Protein AF-A0A3D3L1F2-F1 (afdb_monomer_lite)

Foldseek 3Di:
DPDPDDPCPPPDDPDADQWDDDPNRTQHHRRDGDDDDDDDPPDPDVDD

Sequence (48 aa):
TMGRNSPFAGLELPGQVVATFYKGHPTVLDGKLNTPYREPAASAAGAS

Radius of gyration: 17.3 Å; chains: 1; bounding box: 32×24×52 Å

Structure (mmCIF, N/CA/C/O backbone):
data_AF-A0A3D3L1F2-F1
#
_entry.id   AF-A0A3D3L1F2-F1
#
loop_
_atom_site.group_PDB
_atom_site.id
_atom_site.type_symbol
_atom_site.label_atom_id
_atom_site.label_alt_id
_atom_site.label_comp_id
_atom_site.label_asym_id
_atom_site.label_entity_id
_atom_site.label_seq_id
_atom_site.pdbx_PDB_ins_code
_atom_site.Cartn_x
_atom_site.Cartn_y
_atom_site.Cartn_z
_atom_site.occupancy
_atom_site.B_iso_or_equiv
_atom_site.auth_seq_id
_atom_site.auth_comp_id
_atom_site.auth_asym_id
_atom_site.auth_atom_id
_atom_site.pdbx_PDB_model_num
ATOM 1 N N . THR A 1 1 ? 13.062 10.434 6.487 1.00 55.62 1 THR A N 1
ATOM 2 C CA . THR A 1 1 ? 12.233 10.703 7.680 1.00 55.62 1 THR A CA 1
ATOM 3 C C . THR A 1 1 ? 10.789 10.439 7.338 1.00 55.62 1 THR A C 1
ATOM 5 O O . THR A 1 1 ? 10.324 10.984 6.348 1.00 55.62 1 THR A O 1
ATOM 8 N N . MET A 1 2 ? 10.102 9.586 8.098 1.00 70.81 2 MET A N 1
ATOM 9 C CA . MET A 1 2 ? 8.656 9.395 7.937 1.00 70.81 2 MET A CA 1
ATOM 10 C C . MET A 1 2 ? 7.949 10.711 8.287 1.00 70.81 2 MET A C 1
ATOM 12 O O . MET A 1 2 ? 8.271 11.333 9.305 1.00 70.81 2 MET A O 1
ATOM 16 N N . GLY A 1 3 ? 7.047 11.173 7.420 1.00 75.50 3 GLY A N 1
ATOM 17 C CA . GLY A 1 3 ? 6.263 12.381 7.667 1.00 75.50 3 GLY A CA 1
ATOM 18 C C . GLY A 1 3 ? 5.429 12.208 8.935 1.00 75.50 3 GLY A C 1
ATOM 19 O O . GLY A 1 3 ? 4.652 11.267 9.038 1.00 75.50 3 GLY A O 1
ATOM 20 N N . ARG A 1 4 ? 5.613 13.098 9.917 1.00 83.00 4 ARG A N 1
ATOM 21 C CA . ARG A 1 4 ? 4.929 13.024 11.222 1.00 83.00 4 ARG A CA 1
ATOM 22 C C . ARG A 1 4 ? 3.510 13.603 11.213 1.00 83.00 4 ARG A C 1
ATOM 24 O O . ARG A 1 4 ? 2.794 13.435 12.189 1.00 83.00 4 ARG A O 1
ATOM 31 N N . ASN A 1 5 ? 3.111 14.281 10.136 1.00 88.25 5 ASN A N 1
ATOM 32 C CA . ASN A 1 5 ? 1.826 14.968 10.030 1.00 88.25 5 ASN A CA 1
ATOM 33 C C . ASN A 1 5 ? 0.893 14.233 9.060 1.00 88.25 5 ASN A C 1
ATOM 35 O O . ASN A 1 5 ? 0.723 14.650 7.915 1.00 88.25 5 ASN A O 1
ATOM 39 N N . SER A 1 6 ? 0.351 13.096 9.495 1.00 87.56 6 SER A N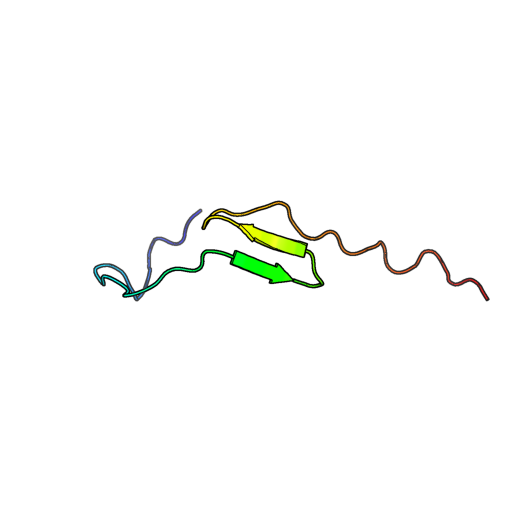 1
ATOM 40 C CA . SER A 1 6 ? -0.675 12.401 8.719 1.00 87.56 6 SER A CA 1
ATOM 41 C C . SER A 1 6 ? -2.032 13.069 8.962 1.00 87.56 6 SER A C 1
ATOM 43 O O . SER A 1 6 ? -2.455 13.120 10.118 1.00 87.56 6 SER A O 1
ATOM 45 N N . PRO A 1 7 ? -2.761 13.515 7.922 1.00 90.25 7 PRO A N 1
ATOM 46 C CA . PRO A 1 7 ? -4.133 14.008 8.079 1.00 90.25 7 PRO A CA 1
ATOM 47 C C . PRO A 1 7 ? -5.108 12.917 8.557 1.00 90.25 7 PRO A C 1
ATOM 49 O O . PRO A 1 7 ? -6.230 13.226 8.939 1.00 90.25 7 PRO A O 1
ATOM 52 N N . PHE A 1 8 ? -4.682 11.649 8.555 1.00 89.62 8 PHE A N 1
ATOM 53 C CA . PHE A 1 8 ? -5.454 10.502 9.035 1.00 89.62 8 PHE A CA 1
ATOM 54 C C . PHE A 1 8 ? -5.014 10.022 10.428 1.00 89.62 8 PHE A C 1
ATOM 56 O O . PHE A 1 8 ? -5.365 8.919 10.844 1.00 89.62 8 PHE A O 1
ATOM 63 N N . ALA A 1 9 ? -4.203 10.803 11.150 1.00 90.69 9 ALA A N 1
ATOM 64 C CA . ALA A 1 9 ? -3.771 10.440 12.496 1.00 90.69 9 ALA A CA 1
ATOM 65 C C . ALA A 1 9 ? -4.981 10.268 13.439 1.00 90.69 9 ALA A C 1
ATOM 67 O O . ALA A 1 9 ? -5.814 11.163 13.552 1.00 90.69 9 ALA A O 1
ATOM 68 N N . GLY A 1 10 ? -5.063 9.118 14.120 1.00 92.12 10 GLY A N 1
ATOM 69 C CA . GLY A 1 10 ? -6.154 8.790 15.050 1.00 92.12 10 GLY A CA 1
ATOM 70 C C . GLY A 1 10 ? -7.392 8.148 14.412 1.00 92.12 10 GLY A C 1
ATOM 71 O O . GLY A 1 10 ? -8.335 7.837 15.134 1.00 92.12 10 GLY A O 1
ATOM 72 N N . LEU A 1 11 ? -7.397 7.926 13.094 1.00 94.50 11 LEU A N 1
ATOM 73 C CA . LEU A 1 11 ? -8.475 7.217 12.403 1.00 94.50 11 LEU A CA 1
ATOM 74 C C . LEU A 1 11 ? -8.118 5.739 12.215 1.00 94.50 11 LEU A C 1
ATOM 76 O O . LEU A 1 11 ? -7.055 5.416 11.685 1.00 94.50 11 LEU A O 1
ATOM 80 N N . GLU A 1 12 ? -9.030 4.846 12.601 1.00 94.19 12 GLU A N 1
ATOM 81 C CA . GLU A 1 12 ? -8.980 3.450 12.169 1.00 94.19 12 GLU A CA 1
ATOM 82 C C . GLU A 1 12 ? -9.536 3.361 10.746 1.00 94.19 12 GLU A C 1
ATOM 84 O O . GLU A 1 12 ? -10.661 3.785 10.471 1.00 94.19 12 GLU A O 1
ATOM 89 N N . LEU A 1 13 ? -8.725 2.848 9.823 1.00 93.38 13 LEU A N 1
ATOM 90 C CA . LEU A 1 13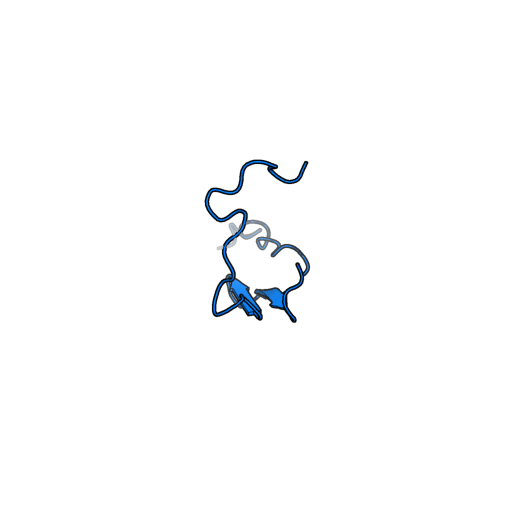 ? -9.125 2.686 8.433 1.00 93.38 13 LEU A CA 1
ATOM 91 C C . LEU A 1 13 ? -9.615 1.248 8.213 1.00 93.38 13 LEU A C 1
ATOM 93 O O . LEU A 1 13 ? -8.934 0.312 8.630 1.00 93.38 13 LEU A O 1
ATOM 97 N N . PRO A 1 14 ? -10.743 1.044 7.511 1.00 94.44 14 PRO A N 1
ATOM 98 C CA . PRO A 1 14 ? -11.364 -0.275 7.353 1.00 94.44 14 PRO A CA 1
ATOM 99 C C . PRO A 1 14 ? -10.570 -1.236 6.452 1.00 94.44 14 PRO A C 1
ATOM 101 O O . PRO A 1 14 ? -10.970 -2.384 6.271 1.00 94.44 14 PRO A O 1
ATOM 104 N N . GLY A 1 15 ? -9.468 -0.786 5.847 1.00 94.62 15 GLY A N 1
ATOM 105 C CA . GLY A 1 15 ? -8.675 -1.583 4.920 1.00 94.62 15 GLY A CA 1
ATOM 106 C C . GLY A 1 15 ? -7.233 -1.106 4.806 1.00 94.62 15 GLY A C 1
ATOM 107 O O . GLY A 1 15 ? -6.883 0.006 5.201 1.00 94.62 15 GLY A O 1
ATOM 108 N N . GLN A 1 16 ? -6.397 -1.971 4.236 1.00 95.44 16 GLN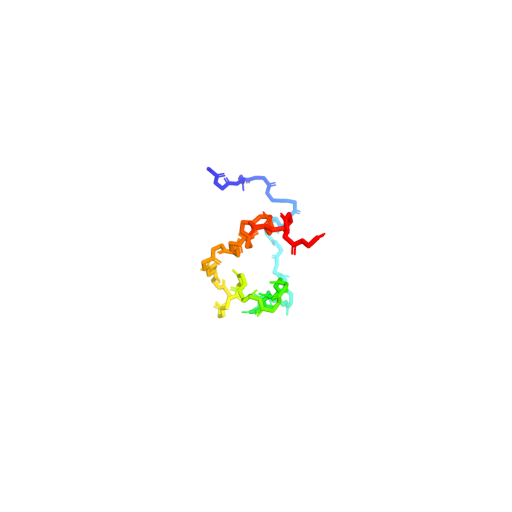 A N 1
ATOM 109 C CA . GLN A 1 16 ? -4.973 -1.731 4.023 1.00 95.44 16 GLN A CA 1
ATOM 110 C C . GLN A 1 16 ? -4.529 -2.259 2.657 1.00 95.44 16 GLN A C 1
ATOM 112 O O . GLN A 1 16 ? -5.100 -3.213 2.127 1.00 95.44 16 GLN A O 1
ATOM 117 N N . VAL A 1 17 ? -3.484 -1.652 2.095 1.00 95.69 17 VAL A N 1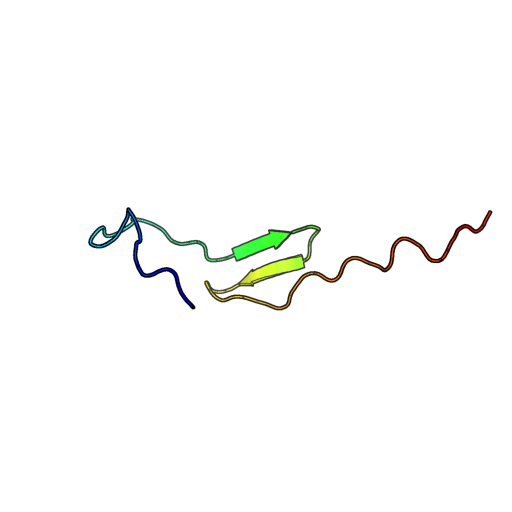
ATOM 118 C CA . VAL A 1 17 ? -2.852 -2.141 0.866 1.00 95.69 17 VAL A CA 1
ATOM 119 C C . VAL A 1 17 ? -1.997 -3.356 1.206 1.00 95.69 17 VAL A C 1
ATOM 121 O O . VAL A 1 17 ? -1.004 -3.232 1.918 1.00 95.69 17 VAL A O 1
ATOM 124 N N . VAL A 1 18 ? -2.364 -4.520 0.671 1.00 97.56 18 VAL A N 1
ATOM 125 C CA . VAL A 1 18 ? -1.597 -5.764 0.853 1.00 97.56 18 VAL A CA 1
ATOM 126 C C . VAL A 1 18 ? -0.676 -6.069 -0.328 1.00 97.56 18 VAL A C 1
ATOM 128 O O . VAL A 1 18 ? 0.382 -6.659 -0.123 1.00 97.56 18 VAL A O 1
ATOM 131 N N . ALA A 1 19 ? -1.029 -5.631 -1.542 1.00 97.69 19 ALA A N 1
ATOM 132 C CA . ALA A 1 19 ? -0.213 -5.818 -2.737 1.00 97.69 19 ALA A CA 1
ATOM 133 C C . ALA A 1 19 ? -0.399 -4.682 -3.752 1.00 97.69 19 ALA A C 1
ATOM 135 O O . ALA A 1 19 ? -1.524 -4.253 -4.011 1.00 97.69 19 ALA A O 1
ATOM 136 N N . THR A 1 20 ? 0.705 -4.254 -4.366 1.00 97.62 20 THR A N 1
ATOM 137 C CA . THR A 1 20 ? 0.721 -3.269 -5.456 1.00 97.62 20 THR A CA 1
ATOM 138 C C . THR A 1 20 ? 1.714 -3.710 -6.518 1.00 97.62 20 THR A C 1
ATOM 140 O O . THR A 1 20 ? 2.865 -4.014 -6.204 1.00 97.62 20 THR A O 1
ATOM 143 N N . PHE A 1 21 ? 1.289 -3.696 -7.781 1.00 96.94 21 PHE A N 1
ATOM 144 C CA . PHE A 1 21 ? 2.127 -4.040 -8.927 1.00 96.94 21 PHE A CA 1
ATOM 145 C C . PHE A 1 21 ? 2.296 -2.828 -9.840 1.00 96.94 21 PHE A C 1
ATOM 147 O O . PHE A 1 21 ? 1.326 -2.165 -10.197 1.00 96.94 21 PHE A O 1
ATOM 154 N N . TYR A 1 22 ? 3.530 -2.566 -10.256 1.00 96.06 22 TYR A N 1
ATOM 155 C CA . TYR A 1 22 ? 3.877 -1.543 -11.234 1.00 96.06 22 TYR A CA 1
ATOM 156 C C . TYR A 1 22 ? 4.648 -2.195 -12.381 1.00 96.06 22 TYR A C 1
ATOM 158 O O . TYR A 1 22 ? 5.671 -2.826 -12.143 1.00 96.06 22 TYR A O 1
ATOM 166 N N . LYS A 1 23 ? 4.153 -2.087 -13.623 1.00 95.25 23 LYS A N 1
ATOM 167 C CA . LYS A 1 23 ? 4.735 -2.762 -14.807 1.00 95.25 23 LYS A CA 1
ATOM 168 C C . LYS A 1 23 ? 4.971 -4.274 -14.599 1.00 95.25 23 LYS A C 1
ATOM 170 O O . LYS A 1 23 ? 5.972 -4.826 -15.039 1.00 95.25 23 LYS A O 1
ATOM 175 N N . GLY A 1 24 ? 4.057 -4.938 -13.886 1.00 95.31 24 GLY A N 1
ATOM 176 C CA . GLY A 1 24 ? 4.172 -6.360 -13.529 1.00 95.31 24 GLY A CA 1
ATOM 177 C C . GLY A 1 24 ? 5.131 -6.660 -12.370 1.00 95.31 24 GLY A C 1
ATOM 178 O O . GLY A 1 24 ? 5.191 -7.798 -11.916 1.00 95.31 24 GLY A O 1
ATOM 179 N N . HIS A 1 25 ? 5.838 -5.658 -11.841 1.00 96.56 25 HIS A N 1
ATOM 180 C CA . HIS A 1 25 ? 6.726 -5.805 -10.693 1.00 96.56 25 HIS A CA 1
ATOM 181 C C . HIS A 1 25 ? 6.006 -5.480 -9.377 1.00 96.56 25 HIS A C 1
ATOM 183 O O . HIS A 1 25 ? 5.461 -4.379 -9.244 1.00 96.56 25 HIS A O 1
ATOM 189 N N . PRO A 1 26 ? 6.004 -6.386 -8.387 1.00 97.56 26 PRO A N 1
ATOM 190 C CA . PRO A 1 26 ? 5.404 -6.122 -7.086 1.00 97.56 26 PRO A CA 1
ATOM 191 C C . PRO A 1 26 ? 6.235 -5.107 -6.295 1.00 97.56 26 PRO A C 1
ATOM 193 O O . PRO A 1 26 ? 7.322 -5.435 -5.825 1.00 97.56 26 PRO A O 1
ATOM 196 N N . THR A 1 27 ? 5.720 -3.893 -6.103 1.00 96.88 27 THR A N 1
ATOM 197 C CA . THR A 1 27 ? 6.362 -2.848 -5.283 1.00 96.88 27 THR A CA 1
ATOM 198 C C . THR A 1 27 ? 5.956 -2.924 -3.812 1.00 96.88 27 THR A C 1
ATOM 200 O O . THR A 1 27 ? 6.717 -2.500 -2.943 1.00 96.88 27 THR A O 1
ATOM 203 N N . VAL A 1 28 ? 4.791 -3.511 -3.525 1.00 98.12 28 VAL A N 1
ATOM 204 C CA . VAL A 1 28 ? 4.322 -3.855 -2.176 1.00 98.12 28 VAL A CA 1
ATOM 205 C C . VAL A 1 28 ? 3.805 -5.290 -2.195 1.00 98.12 28 VAL A C 1
ATOM 207 O O . VAL A 1 28 ? 3.045 -5.636 -3.099 1.00 98.12 28 VAL A O 1
ATOM 210 N N . LEU A 1 29 ? 4.201 -6.103 -1.213 1.00 97.62 29 LEU A N 1
ATOM 211 C CA . LEU A 1 29 ? 3.674 -7.450 -0.953 1.00 97.62 29 LEU A CA 1
ATOM 212 C C . LEU A 1 29 ? 3.566 -7.683 0.553 1.00 97.62 29 LEU A C 1
ATOM 214 O O . LEU A 1 29 ? 4.423 -7.224 1.309 1.00 97.62 29 LEU A O 1
ATOM 218 N N . ASP A 1 30 ? 2.507 -8.367 0.986 1.00 96.62 30 ASP A N 1
ATOM 219 C CA . ASP A 1 30 ? 2.184 -8.616 2.398 1.00 96.62 30 ASP A CA 1
ATOM 220 C C . ASP A 1 30 ? 2.176 -7.334 3.255 1.00 96.62 30 ASP A C 1
ATOM 222 O O . ASP A 1 30 ? 2.593 -7.328 4.415 1.00 96.62 30 ASP A O 1
ATOM 226 N N . GLY A 1 31 ? 1.760 -6.212 2.654 1.00 96.88 31 GLY A N 1
ATOM 227 C CA . GLY A 1 31 ? 1.757 -4.893 3.299 1.00 96.88 31 GLY A CA 1
ATOM 228 C C . GLY A 1 31 ? 3.148 -4.287 3.532 1.00 96.88 31 GLY A C 1
ATOM 229 O O . GLY A 1 31 ? 3.279 -3.304 4.262 1.00 96.88 31 GLY A O 1
ATOM 230 N N . LYS A 1 32 ? 4.202 -4.846 2.925 1.00 96.94 32 LYS A N 1
ATOM 231 C CA . LYS A 1 32 ? 5.592 -4.391 3.063 1.00 96.94 32 LYS A CA 1
ATOM 232 C C . LYS A 1 32 ? 6.153 -3.899 1.738 1.00 96.94 32 LYS A C 1
ATOM 234 O O . LYS A 1 32 ? 5.815 -4.413 0.673 1.00 96.94 32 LYS A O 1
ATOM 239 N N . LEU A 1 33 ? 7.056 -2.921 1.815 1.00 96.31 33 LEU A N 1
ATOM 240 C CA . LEU A 1 33 ? 7.819 -2.479 0.652 1.00 96.31 33 LEU A CA 1
ATOM 241 C C . LEU A 1 33 ? 8.685 -3.627 0.134 1.00 96.31 33 LEU A C 1
ATOM 243 O O . LEU A 1 33 ? 9.438 -4.239 0.893 1.00 96.31 33 LEU A O 1
ATOM 247 N N . ASN A 1 34 ? 8.580 -3.882 -1.164 1.00 96.62 34 ASN A N 1
ATOM 248 C CA . ASN A 1 34 ? 9.453 -4.795 -1.881 1.00 96.62 34 ASN A CA 1
ATOM 249 C C . ASN A 1 34 ? 10.586 -4.003 -2.562 1.00 96.62 34 ASN A C 1
ATOM 251 O O . ASN A 1 34 ? 10.784 -2.810 -2.323 1.00 96.62 34 ASN A O 1
ATOM 255 N N . THR A 1 35 ? 11.357 -4.662 -3.419 1.00 95.50 35 THR A N 1
ATOM 256 C CA . THR A 1 35 ? 12.429 -4.024 -4.180 1.00 95.50 35 THR A CA 1
ATOM 257 C C . THR A 1 35 ? 11.887 -2.971 -5.158 1.00 95.50 35 THR A C 1
ATOM 259 O O . THR A 1 35 ? 10.773 -3.113 -5.670 1.00 95.50 35 THR A O 1
ATOM 262 N N . PRO A 1 36 ? 12.653 -1.907 -5.459 1.00 93.56 36 PRO A N 1
ATOM 263 C CA . PRO A 1 36 ? 12.279 -0.961 -6.501 1.00 93.56 36 PRO A CA 1
ATOM 264 C C . PRO A 1 36 ? 12.221 -1.639 -7.871 1.00 93.56 36 PRO A C 1
ATOM 266 O O . PRO A 1 36 ? 13.117 -2.411 -8.222 1.00 93.56 36 PRO A O 1
ATOM 269 N N . TYR A 1 37 ? 11.215 -1.286 -8.672 1.00 93.50 37 TYR A N 1
ATOM 270 C CA . TYR A 1 37 ? 11.235 -1.609 -10.093 1.00 93.50 37 TYR A CA 1
ATOM 271 C C . TYR A 1 37 ? 12.430 -0.906 -10.738 1.00 93.50 37 TYR A C 1
ATOM 273 O O . TYR A 1 37 ? 12.560 0.318 -10.656 1.00 93.50 37 TYR A O 1
ATOM 281 N N . ARG A 1 38 ? 13.307 -1.679 -11.376 1.00 91.69 38 ARG A N 1
ATOM 282 C CA . ARG A 1 38 ? 14.368 -1.115 -12.202 1.00 91.69 38 ARG A CA 1
ATOM 283 C C . ARG A 1 38 ? 13.800 -0.894 -13.587 1.00 91.69 38 ARG A C 1
ATOM 285 O O . ARG A 1 38 ? 13.386 -1.851 -14.237 1.00 91.69 38 ARG A O 1
ATOM 292 N N . GLU A 1 39 ? 13.802 0.358 -14.031 1.00 89.19 39 GLU A N 1
ATOM 293 C CA . GLU A 1 39 ? 13.609 0.628 -15.449 1.00 89.19 39 GLU A CA 1
ATOM 294 C C . GLU A 1 39 ? 14.657 -0.189 -16.216 1.00 89.19 39 GLU A C 1
ATOM 296 O O . GLU A 1 39 ? 15.844 -0.133 -15.863 1.00 89.19 39 GLU A O 1
ATOM 301 N N . PRO A 1 40 ? 14.256 -0.973 -17.231 1.00 81.75 40 PRO A N 1
ATOM 302 C CA . PRO A 1 40 ? 15.231 -1.471 -18.179 1.00 81.75 40 PRO A CA 1
ATOM 303 C C . PRO A 1 40 ? 15.963 -0.240 -18.707 1.00 81.75 40 PRO A C 1
ATOM 305 O O . PRO A 1 40 ? 15.313 0.751 -19.052 1.00 81.75 40 PRO A O 1
ATOM 308 N N . ALA A 1 41 ? 17.300 -0.266 -18.684 1.00 73.25 41 ALA A N 1
ATOM 309 C CA . ALA A 1 41 ? 18.101 0.805 -19.263 1.00 73.25 41 ALA A CA 1
ATOM 310 C C . ALA A 1 41 ? 17.486 1.123 -20.625 1.00 73.25 41 ALA A C 1
ATOM 312 O O . ALA A 1 41 ? 17.342 0.194 -21.424 1.00 73.25 41 ALA A O 1
ATOM 313 N N . ALA A 1 42 ? 17.010 2.367 -20.802 1.00 63.31 42 ALA A N 1
ATOM 314 C CA . ALA A 1 42 ? 16.314 2.802 -22.008 1.00 63.31 42 ALA A 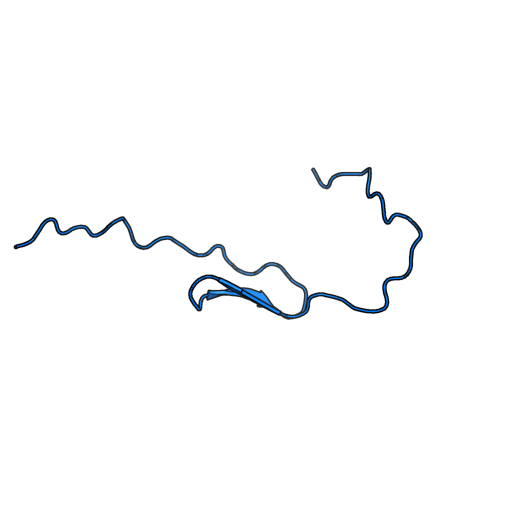CA 1
ATOM 315 C C . ALA A 1 42 ? 17.052 2.191 -23.193 1.00 63.31 42 ALA A C 1
ATOM 317 O O . ALA A 1 42 ? 18.245 2.456 -23.321 1.00 63.31 42 ALA A O 1
ATOM 318 N N . SER A 1 43 ? 16.375 1.267 -23.887 1.00 55.59 43 SER A N 1
ATOM 319 C CA . SER A 1 43 ? 16.950 0.273 -24.798 1.00 55.59 43 SER A CA 1
ATOM 320 C C . SER A 1 43 ? 18.351 0.654 -25.273 1.00 55.59 43 SER A C 1
ATOM 322 O O . SER A 1 43 ? 18.510 1.638 -25.998 1.00 55.59 43 SER A O 1
ATOM 324 N N . ALA A 1 44 ? 19.371 -0.112 -24.879 1.00 56.69 44 ALA A N 1
ATOM 325 C CA . ALA A 1 44 ? 20.661 -0.097 -25.558 1.00 56.69 44 ALA A CA 1
ATOM 326 C C . ALA A 1 44 ? 20.466 -0.657 -26.984 1.00 56.69 44 ALA A C 1
ATOM 328 O O . ALA A 1 44 ? 20.851 -1.786 -27.253 1.00 56.69 44 ALA A O 1
ATOM 329 N N . ALA A 1 45 ? 19.747 0.091 -27.831 1.00 52.62 45 ALA A N 1
ATOM 330 C CA . ALA A 1 45 ? 19.387 -0.147 -29.229 1.00 52.62 45 ALA A CA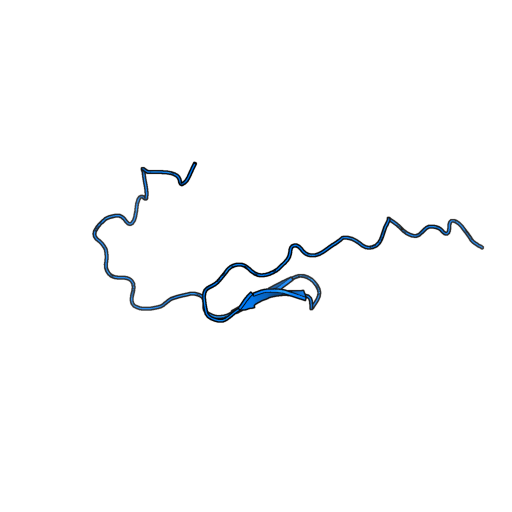 1
ATOM 331 C C . ALA A 1 45 ? 18.195 0.781 -29.594 1.00 52.62 45 ALA A C 1
ATOM 333 O O . ALA A 1 45 ? 17.090 0.561 -29.112 1.00 52.62 45 ALA A O 1
ATOM 334 N N . GLY A 1 46 ? 18.277 1.805 -30.445 1.00 48.84 46 GLY A N 1
ATOM 335 C CA . GLY A 1 46 ? 19.417 2.261 -31.230 1.00 48.84 46 GLY A CA 1
ATOM 336 C C . GLY A 1 46 ? 20.030 1.203 -32.148 1.00 48.84 46 GLY A C 1
ATOM 337 O O . GLY A 1 46 ? 21.189 1.344 -32.502 1.00 48.84 46 GLY A O 1
ATOM 338 N N . ALA A 1 47 ? 19.324 0.111 -32.442 1.00 51.97 47 ALA A N 1
ATOM 339 C CA . ALA A 1 47 ? 19.785 -0.933 -33.347 1.00 51.97 47 ALA A CA 1
ATOM 340 C C . ALA A 1 47 ? 18.623 -1.368 -34.241 1.00 51.97 47 ALA A C 1
ATOM 342 O O . ALA A 1 47 ? 17.905 -2.315 -33.929 1.00 51.97 47 ALA A O 1
ATOM 343 N N . SER A 1 48 ? 18.449 -0.599 -35.313 1.00 45.41 48 SER A N 1
ATOM 344 C CA . SER A 1 48 ? 18.188 -1.030 -36.693 1.00 45.41 48 SER A CA 1
ATOM 345 C C . SER A 1 48 ? 18.117 0.217 -37.562 1.00 45.41 48 SER A C 1
ATOM 347 O O . SER A 1 48 ? 17.261 1.072 -37.233 1.00 45.41 48 SER A O 1
#

Secondary structure (DSSP, 8-state):
---S--TTTTPPPS----EEEETTEEEEETTEE-PPPPPP-S-S----

pLDDT: mean 85.94, std 15.77, range [45.41, 98.12]